Protein AF-A0A7Y6ZI93-F1 (afdb_monomer)

Structure (mmCIF, N/CA/C/O backbone):
data_AF-A0A7Y6ZI93-F1
#
_entry.id   AF-A0A7Y6ZI93-F1
#
loop_
_atom_site.group_PDB
_atom_site.id
_atom_site.type_symbol
_atom_site.label_atom_id
_atom_site.label_alt_id
_atom_site.label_comp_id
_atom_site.label_asym_id
_atom_site.label_entity_id
_atom_site.label_seq_id
_atom_site.pdbx_PDB_ins_code
_atom_site.Cartn_x
_atom_site.Cartn_y
_atom_site.Cartn_z
_atom_site.occupancy
_atom_site.B_iso_or_equiv
_atom_site.auth_seq_id
_atom_site.auth_comp_id
_atom_site.auth_asym_id
_atom_site.auth_atom_id
_atom_site.pdbx_PDB_model_num
ATOM 1 N N . ALA A 1 1 ? -6.274 3.374 -11.784 1.00 75.25 1 ALA A N 1
ATOM 2 C CA . ALA A 1 1 ? -7.693 3.038 -11.542 1.00 75.25 1 ALA A CA 1
ATOM 3 C C . ALA A 1 1 ? -7.876 2.837 -10.044 1.00 75.25 1 ALA A C 1
ATOM 5 O O . ALA A 1 1 ? -6.902 2.981 -9.309 1.00 75.25 1 ALA A O 1
ATOM 6 N N . SER A 1 2 ? -9.085 2.567 -9.573 1.00 75.38 2 SER A N 1
ATOM 7 C CA . SER A 1 2 ? -9.349 2.463 -8.140 1.00 75.38 2 SER A CA 1
ATOM 8 C C . SER A 1 2 ? -10.249 1.276 -7.823 1.00 75.38 2 SER A C 1
ATOM 10 O O . SER A 1 2 ? -11.028 0.815 -8.659 1.00 75.38 2 SER A O 1
ATOM 12 N N . ILE A 1 3 ? -10.073 0.749 -6.618 1.00 80.31 3 ILE A N 1
ATOM 13 C CA . ILE A 1 3 ? -10.986 -0.174 -5.963 1.00 80.31 3 ILE A CA 1
ATOM 14 C C . ILE A 1 3 ? -11.448 0.564 -4.711 1.00 80.31 3 ILE A C 1
ATOM 16 O O . ILE A 1 3 ? -10.663 0.765 -3.790 1.00 80.31 3 ILE A O 1
ATOM 20 N N . GLU A 1 4 ? -12.695 1.010 -4.687 1.00 78.19 4 GLU A N 1
ATOM 21 C CA . GLU A 1 4 ? -13.210 1.885 -3.631 1.00 78.19 4 GLU A CA 1
ATOM 22 C C . GLU A 1 4 ? -14.319 1.194 -2.843 1.00 78.19 4 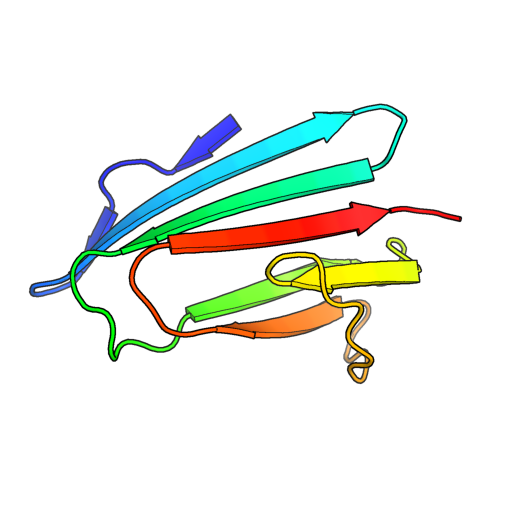GLU A C 1
ATOM 24 O O . GLU A 1 4 ? -15.087 0.408 -3.402 1.00 78.19 4 GLU A O 1
ATOM 29 N N . ASN A 1 5 ? -14.413 1.527 -1.552 1.00 81.38 5 ASN A N 1
ATOM 30 C CA . ASN A 1 5 ? -15.504 1.130 -0.656 1.00 81.38 5 ASN A CA 1
ATOM 31 C C . ASN A 1 5 ? -15.725 -0.394 -0.583 1.00 81.38 5 ASN A C 1
ATOM 33 O O . ASN A 1 5 ? -16.861 -0.876 -0.561 1.00 81.38 5 ASN A O 1
ATOM 37 N N . VAL A 1 6 ? -14.642 -1.177 -0.564 1.00 87.06 6 VAL A N 1
ATOM 38 C CA . VAL A 1 6 ? -14.740 -2.630 -0.380 1.00 87.06 6 VAL A CA 1
ATOM 39 C C . VAL A 1 6 ? -15.020 -2.915 1.086 1.00 87.06 6 VAL A C 1
ATOM 41 O O . VAL A 1 6 ? -14.135 -2.772 1.928 1.00 87.06 6 VAL A O 1
ATOM 44 N N . GLN A 1 7 ? -16.243 -3.350 1.380 1.00 91.50 7 GLN A N 1
ATOM 45 C CA . GLN A 1 7 ? -16.645 -3.743 2.726 1.00 91.50 7 GLN A CA 1
ATOM 46 C C . GLN A 1 7 ? -16.299 -5.213 2.996 1.00 91.50 7 GLN A C 1
ATOM 48 O O . GLN A 1 7 ? -16.778 -6.113 2.303 1.00 91.50 7 GLN A O 1
ATOM 53 N N . ILE A 1 8 ? -15.512 -5.468 4.042 1.00 89.50 8 ILE A N 1
ATOM 54 C CA . ILE A 1 8 ? -15.209 -6.808 4.556 1.00 89.50 8 ILE A CA 1
ATOM 55 C C . ILE A 1 8 ? -15.401 -6.794 6.073 1.00 89.50 8 ILE A C 1
ATOM 57 O O . ILE A 1 8 ? -14.589 -6.239 6.810 1.00 89.50 8 ILE A O 1
ATOM 61 N N . GLY A 1 9 ? -16.475 -7.426 6.554 1.00 92.31 9 GLY A N 1
ATOM 62 C CA . 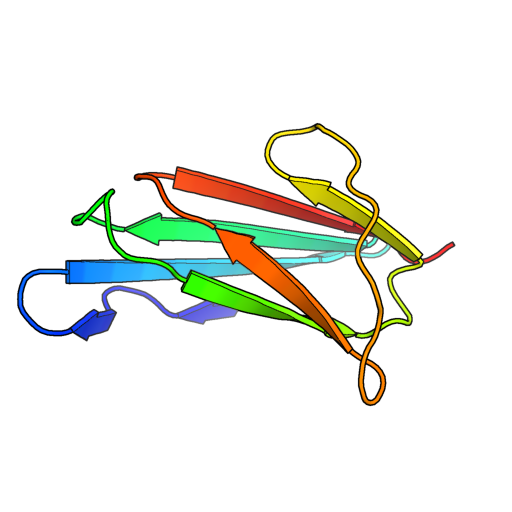GLY A 1 9 ? -16.854 -7.348 7.967 1.00 92.31 9 GLY A CA 1
ATOM 63 C C . GLY A 1 9 ? -17.082 -5.893 8.389 1.00 92.31 9 GLY A C 1
ATOM 64 O O . GLY A 1 9 ? -17.874 -5.194 7.764 1.00 92.31 9 GLY A O 1
ATOM 65 N N . GLU A 1 10 ? -16.356 -5.445 9.413 1.00 93.75 10 GLU A N 1
ATOM 66 C CA . GLU A 1 10 ? -16.368 -4.062 9.927 1.00 93.75 10 GLU A CA 1
ATOM 67 C C . GLU A 1 10 ? -15.410 -3.125 9.152 1.00 93.75 10 GLU A C 1
ATOM 69 O O . GLU A 1 10 ? -15.427 -1.909 9.344 1.00 93.75 10 GLU A O 1
ATOM 74 N N . ASN A 1 11 ? -14.547 -3.675 8.287 1.00 94.94 11 ASN A N 1
ATOM 75 C CA . ASN A 1 11 ? -13.510 -2.914 7.597 1.00 94.94 11 ASN A CA 1
ATOM 76 C C . ASN A 1 11 ? -13.988 -2.438 6.224 1.00 94.94 11 ASN A C 1
ATOM 78 O O . ASN A 1 11 ? -14.413 -3.241 5.395 1.00 94.94 11 ASN A O 1
ATOM 82 N N . GLU A 1 12 ? -13.840 -1.148 5.964 1.00 96.31 12 GLU A N 1
ATOM 83 C CA . GLU A 1 12 ? -13.981 -0.569 4.633 1.00 96.31 12 GLU A CA 1
ATOM 84 C C . GLU A 1 12 ? -12.585 -0.288 4.086 1.00 96.31 12 GLU A C 1
ATOM 86 O O . GLU A 1 12 ? -11.792 0.393 4.738 1.00 96.31 12 GLU A O 1
ATOM 91 N N . ILE A 1 13 ? -12.275 -0.817 2.902 1.00 94.88 13 ILE A N 1
ATOM 92 C CA . ILE A 1 13 ? -10.967 -0.692 2.261 1.00 94.88 13 ILE A CA 1
ATOM 93 C C . ILE A 1 13 ? -11.124 0.076 0.949 1.00 94.88 13 ILE A C 1
ATOM 95 O O . ILE A 1 13 ? -11.931 -0.284 0.092 1.00 94.88 13 ILE A O 1
ATOM 99 N N . SER A 1 14 ? -10.293 1.100 0.772 1.00 95.56 14 SER A N 1
ATOM 100 C CA . SER A 1 14 ? -10.151 1.832 -0.485 1.00 95.56 14 SER A CA 1
ATOM 101 C C . SER A 1 14 ? -8.700 1.782 -0.952 1.00 95.56 14 SER A C 1
ATOM 103 O O . SER A 1 14 ? -7.780 2.083 -0.192 1.00 95.56 14 SER A O 1
ATOM 105 N N . VAL A 1 15 ? -8.495 1.390 -2.205 1.00 93.94 15 VAL A N 1
ATOM 106 C CA . VAL A 1 15 ? -7.196 1.268 -2.864 1.00 93.94 15 VAL A CA 1
ATOM 107 C C . VAL A 1 15 ? -7.216 2.095 -4.140 1.00 93.94 15 VAL A C 1
ATOM 109 O O . VAL A 1 15 ? -7.907 1.770 -5.104 1.00 93.94 15 VAL A O 1
ATOM 112 N N . ASN A 1 16 ? -6.397 3.136 -4.170 1.00 94.69 16 ASN A N 1
ATOM 113 C CA . ASN A 1 16 ? -6.155 3.934 -5.361 1.00 94.69 16 ASN A CA 1
ATOM 114 C C . ASN A 1 16 ? -4.797 3.564 -5.938 1.00 94.69 16 ASN A C 1
ATOM 116 O O . ASN A 1 16 ? -3.817 3.480 -5.198 1.00 94.69 16 ASN A O 1
ATOM 120 N N . TYR A 1 17 ? -4.726 3.356 -7.253 1.00 92.31 17 TYR A N 1
ATOM 121 C CA . TYR A 1 17 ? -3.449 3.167 -7.927 1.00 92.31 17 TYR A CA 1
ATOM 122 C C . TYR A 1 17 ? -3.291 4.097 -9.128 1.00 92.31 17 TYR A C 1
ATOM 124 O O . TYR A 1 17 ? -4.189 4.257 -9.968 1.00 92.31 17 TYR A O 1
ATOM 132 N N . GLU A 1 18 ? -2.091 4.647 -9.240 1.00 93.56 18 GLU A N 1
ATOM 133 C CA . GLU A 1 18 ? -1.669 5.512 -10.328 1.00 93.56 18 GLU A CA 1
ATOM 134 C C . GLU A 1 18 ? -0.343 4.994 -10.882 1.00 93.56 18 GLU A C 1
ATOM 136 O O . GLU A 1 18 ? 0.632 4.833 -10.150 1.00 93.56 18 GLU A O 1
ATOM 141 N N . LYS A 1 19 ? -0.313 4.702 -12.185 1.00 90.00 19 LYS A N 1
ATOM 142 C CA . LYS A 1 19 ? 0.915 4.353 -12.900 1.00 90.00 19 LYS A CA 1
ATOM 143 C C . LYS A 1 19 ? 1.305 5.531 -13.7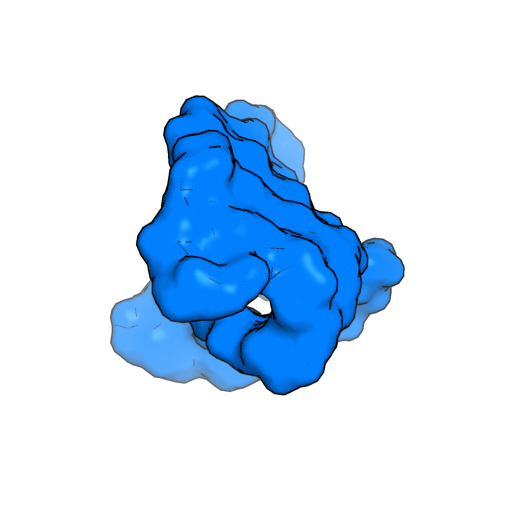84 1.00 90.00 19 LYS A C 1
ATOM 145 O O . LYS A 1 19 ? 0.490 5.986 -14.584 1.00 90.00 19 LYS A O 1
ATOM 150 N N . SER A 1 20 ? 2.545 5.982 -13.664 1.00 85.94 20 SER A N 1
ATOM 151 C CA . SER A 1 20 ? 3.140 7.031 -14.489 1.00 85.94 20 SER A CA 1
ATOM 152 C C . SER A 1 20 ? 4.481 6.565 -15.066 1.00 85.94 20 SER A C 1
ATOM 154 O O . SER A 1 20 ? 4.953 5.464 -14.776 1.00 85.94 20 SER A O 1
ATOM 156 N N . ASN A 1 21 ? 5.126 7.415 -15.870 1.00 81.00 21 ASN A N 1
ATOM 157 C CA . ASN A 1 21 ? 6.463 7.135 -16.407 1.00 81.00 21 ASN A CA 1
ATOM 158 C C . ASN A 1 21 ? 7.531 6.987 -15.309 1.00 81.00 21 ASN A C 1
ATOM 160 O O . ASN A 1 21 ? 8.577 6.404 -15.560 1.00 81.00 21 ASN A O 1
ATOM 164 N N . SER A 1 22 ? 7.287 7.523 -14.109 1.00 77.50 22 SER A N 1
ATOM 165 C CA . SER A 1 22 ? 8.218 7.460 -12.978 1.00 77.50 22 SER A CA 1
ATOM 166 C C . SER A 1 22 ? 7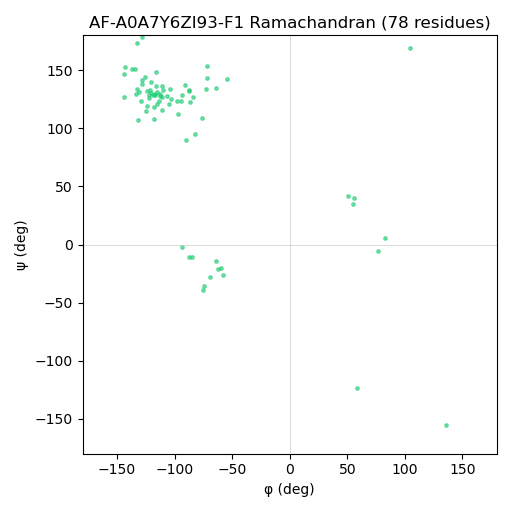.966 6.277 -12.037 1.00 77.50 22 SER A C 1
ATOM 168 O O . SER A 1 22 ? 8.696 6.127 -11.060 1.00 77.50 22 SER A O 1
ATOM 170 N N . GLY A 1 23 ? 6.935 5.460 -12.289 1.00 90.81 23 GLY A N 1
ATOM 171 C CA . GLY A 1 23 ? 6.628 4.278 -11.485 1.00 90.81 23 GLY A CA 1
ATOM 172 C C . GLY A 1 23 ? 5.145 4.103 -11.150 1.00 90.81 23 GLY A C 1
ATOM 173 O O . GLY A 1 23 ? 4.253 4.559 -11.863 1.00 90.81 23 GLY A O 1
ATOM 174 N N . LEU A 1 24 ? 4.891 3.400 -10.054 1.00 93.56 24 LEU A N 1
ATOM 175 C CA . LEU A 1 24 ? 3.586 3.034 -9.525 1.00 93.56 24 LEU A CA 1
ATOM 176 C C . LEU A 1 24 ? 3.415 3.634 -8.128 1.00 93.56 24 LEU A C 1
ATOM 178 O O . LEU A 1 24 ? 4.247 3.436 -7.245 1.00 93.56 24 LEU A O 1
ATOM 182 N N . VAL A 1 25 ? 2.304 4.327 -7.918 1.00 95.31 25 VAL A N 1
ATOM 183 C CA . VAL A 1 25 ? 1.862 4.805 -6.610 1.00 95.31 25 VAL A CA 1
ATOM 184 C C . VAL A 1 25 ? 0.596 4.050 -6.233 1.00 95.31 25 VAL A C 1
ATOM 186 O O . VAL A 1 25 ? -0.346 3.983 -7.021 1.00 95.31 25 VAL A O 1
ATOM 189 N N . ILE A 1 26 ? 0.578 3.484 -5.028 1.00 95.00 26 ILE A N 1
ATOM 190 C CA . ILE A 1 26 ? -0.594 2.835 -4.441 1.00 95.00 26 ILE A CA 1
ATOM 191 C C . ILE A 1 26 ? -0.904 3.526 -3.119 1.00 95.00 26 ILE A C 1
ATOM 193 O O . ILE A 1 26 ? -0.052 3.610 -2.234 1.00 95.00 26 ILE A O 1
ATOM 197 N N . GLU A 1 27 ? -2.135 3.990 -2.969 1.00 95.88 27 GLU A N 1
ATOM 198 C CA . GLU A 1 27 ? -2.648 4.535 -1.721 1.00 95.88 27 GLU A CA 1
ATOM 199 C C . GLU A 1 27 ? -3.737 3.623 -1.191 1.00 95.88 27 GLU A C 1
ATOM 201 O O . GLU A 1 27 ? -4.721 3.344 -1.873 1.00 95.88 27 GLU A O 1
ATOM 206 N N . VAL A 1 28 ? -3.549 3.156 0.036 1.00 95.31 28 VAL A N 1
ATOM 207 C CA . VAL A 1 28 ? -4.491 2.276 0.714 1.00 95.31 28 VAL A CA 1
ATOM 208 C C . VAL A 1 28 ? -5.026 2.977 1.941 1.00 95.31 28 VAL A C 1
ATOM 210 O O . VAL A 1 28 ? -4.256 3.471 2.766 1.00 95.31 28 VAL A O 1
ATOM 213 N N . ALA A 1 29 ? -6.346 2.997 2.064 1.00 96.38 29 ALA A N 1
ATOM 214 C CA . ALA A 1 29 ? -7.060 3.436 3.244 1.00 96.38 29 ALA A CA 1
ATOM 215 C C . ALA A 1 29 ? -7.917 2.289 3.780 1.00 96.38 29 ALA A C 1
ATOM 217 O O . ALA A 1 29 ? -8.526 1.557 3.003 1.00 96.38 29 ALA A O 1
ATOM 218 N N . GLN A 1 30 ? -7.954 2.143 5.103 1.00 96.00 30 GLN A N 1
ATOM 219 C CA . GLN A 1 30 ? -8.839 1.196 5.774 1.00 96.00 30 GLN A CA 1
ATOM 220 C C . GLN A 1 30 ? -9.362 1.750 7.104 1.00 96.00 30 GLN A C 1
ATOM 222 O O . GLN A 1 30 ? -8.646 2.493 7.791 1.00 96.00 30 GLN A O 1
ATOM 227 N N . THR A 1 31 ? -10.592 1.398 7.483 1.00 97.00 31 THR A N 1
ATOM 228 C CA . THR A 1 31 ? -11.191 1.819 8.763 1.00 97.00 31 THR A CA 1
ATOM 229 C C . THR A 1 31 ? -10.614 1.029 9.943 1.00 97.00 31 THR A C 1
ATOM 231 O O . THR A 1 31 ? -10.276 1.620 10.976 1.00 97.00 31 THR A O 1
ATOM 234 N N . GLU A 1 32 ? -10.371 -0.274 9.770 1.00 96.88 32 GLU A N 1
ATOM 235 C CA . GLU A 1 32 ? -9.826 -1.168 10.798 1.00 96.88 32 GLU A CA 1
ATOM 236 C C . GLU A 1 32 ? -8.292 -1.234 10.780 1.00 96.88 32 GLU A C 1
ATOM 238 O O . GLU A 1 32 ? -7.656 -2.090 10.170 1.00 96.88 32 GLU A O 1
ATOM 243 N N . LYS A 1 33 ? -7.649 -0.341 11.539 1.00 95.38 33 LYS A N 1
ATOM 244 C CA . LYS A 1 33 ? -6.184 -0.126 11.524 1.00 95.38 33 LYS A CA 1
ATOM 245 C C . LYS A 1 33 ? -5.334 -1.348 11.892 1.00 95.38 33 LYS A C 1
ATOM 247 O O . LYS A 1 33 ? -4.137 -1.351 11.614 1.00 95.38 33 LYS A O 1
ATOM 252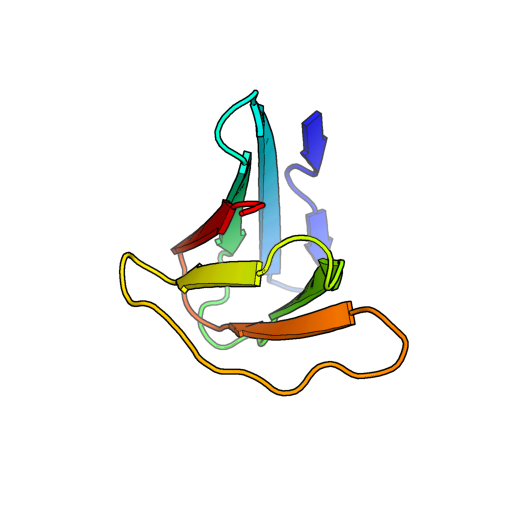 N N . LYS A 1 34 ? -5.910 -2.337 12.579 1.00 95.00 34 LYS A N 1
ATOM 253 C CA . LYS A 1 34 ? -5.199 -3.553 13.011 1.00 95.00 34 LYS A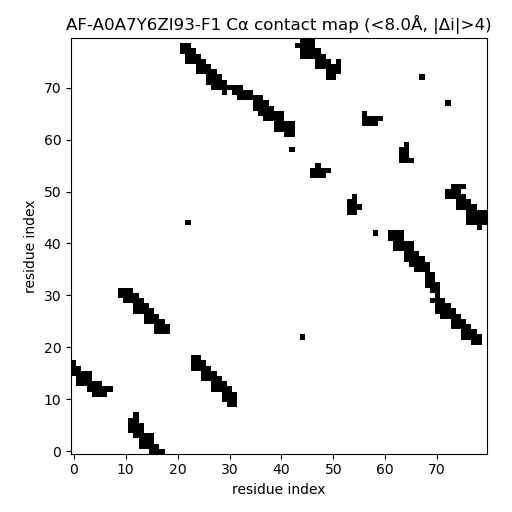 CA 1
ATOM 254 C C . LYS A 1 34 ? -5.209 -4.656 11.955 1.00 95.00 34 LYS A C 1
ATOM 256 O O . LYS A 1 34 ? -4.492 -5.638 12.125 1.00 95.00 34 LYS A O 1
ATOM 261 N N . TRP A 1 35 ? -6.001 -4.513 10.895 1.00 94.38 35 TRP A N 1
ATOM 262 C CA . TRP A 1 35 ? -6.055 -5.502 9.830 1.00 94.38 35 TRP A CA 1
ATOM 263 C C . TRP A 1 35 ? -4.788 -5.442 8.979 1.00 94.38 35 TRP A C 1
ATOM 265 O O . TRP A 1 35 ? -4.302 -4.367 8.611 1.00 94.38 35 TRP A O 1
ATOM 275 N N . GLY A 1 36 ? -4.244 -6.628 8.707 1.00 93.88 36 GLY A N 1
ATOM 276 C CA . GLY A 1 36 ? -3.108 -6.812 7.819 1.00 93.88 36 GLY A CA 1
ATOM 277 C C . GLY A 1 36 ? -3.574 -6.886 6.374 1.00 93.88 36 GLY A C 1
ATOM 278 O O . GLY A 1 36 ? -4.428 -7.704 6.042 1.00 93.88 36 GLY A O 1
ATOM 279 N N . LEU A 1 37 ? -2.983 -6.062 5.519 1.00 92.06 37 LEU A N 1
ATOM 280 C CA . LEU A 1 37 ? -3.169 -6.111 4.076 1.00 92.06 37 LEU A CA 1
ATOM 281 C C . LEU A 1 37 ? -1.867 -6.578 3.428 1.00 92.06 37 LEU A C 1
ATOM 283 O O . LEU A 1 37 ? -0.779 -6.145 3.813 1.00 92.06 37 LEU A O 1
ATOM 287 N N . SER A 1 38 ? -1.989 -7.482 2.457 1.00 92.31 38 SER A N 1
ATOM 288 C CA . SER A 1 38 ? -0.872 -8.005 1.674 1.00 92.31 38 SER A CA 1
ATOM 289 C C . SER A 1 38 ? -0.988 -7.498 0.246 1.00 92.31 38 SER A C 1
ATOM 291 O O . SER A 1 38 ? -1.937 -7.845 -0.451 1.00 92.31 38 SER A O 1
ATOM 293 N N . ILE A 1 39 ? -0.024 -6.690 -0.186 1.00 91.12 39 ILE A N 1
ATOM 294 C CA . ILE A 1 39 ? 0.043 -6.149 -1.545 1.00 91.12 39 ILE A CA 1
ATOM 295 C C . ILE A 1 39 ? 1.242 -6.759 -2.250 1.00 91.12 39 ILE A C 1
ATOM 297 O O . ILE A 1 39 ? 2.356 -6.731 -1.731 1.00 91.12 39 ILE A O 1
ATOM 301 N N . GLU A 1 40 ? 1.014 -7.315 -3.431 1.00 92.25 40 GLU A N 1
ATOM 302 C CA . GLU A 1 40 ? 2.057 -7.916 -4.255 1.00 92.25 40 GLU A CA 1
ATOM 303 C C . GLU A 1 40 ? 2.391 -6.980 -5.414 1.00 92.25 40 GLU A C 1
ATOM 305 O O . GLU A 1 40 ? 1.526 -6.612 -6.209 1.00 92.25 40 GLU A O 1
ATOM 310 N N . ILE A 1 41 ? 3.655 -6.568 -5.486 1.00 91.19 41 ILE A N 1
ATOM 311 C CA . ILE A 1 41 ? 4.178 -5.692 -6.534 1.00 91.19 41 ILE A CA 1
ATOM 312 C C . ILE A 1 41 ? 5.119 -6.510 -7.419 1.00 91.19 41 ILE A C 1
ATOM 314 O O . ILE A 1 41 ? 5.969 -7.209 -6.874 1.00 91.19 41 ILE A O 1
ATOM 318 N N . PRO A 1 42 ? 5.016 -6.449 -8.758 1.00 91.06 42 PRO A N 1
ATOM 319 C CA . PRO A 1 42 ? 5.948 -7.148 -9.641 1.00 91.06 42 PRO A CA 1
ATOM 320 C C . PRO A 1 42 ? 7.410 -6.796 -9.343 1.00 91.06 42 PRO A C 1
ATOM 322 O O . PRO A 1 42 ? 7.732 -5.637 -9.079 1.00 91.06 42 PRO A O 1
ATOM 325 N N . GLU A 1 43 ? 8.311 -7.773 -9.433 1.00 90.62 43 GLU A N 1
ATOM 326 C CA . GLU A 1 43 ? 9.742 -7.562 -9.167 1.00 90.62 43 GLU A CA 1
ATOM 327 C C . GLU A 1 43 ? 10.429 -6.596 -10.146 1.00 90.62 43 GLU A C 1
ATOM 329 O O . GLU A 1 43 ? 11.517 -6.103 -9.850 1.00 90.62 43 GLU A O 1
ATOM 334 N N . SER A 1 44 ? 9.778 -6.275 -11.273 1.00 90.62 44 SER A N 1
ATOM 335 C CA . SER A 1 44 ? 10.223 -5.238 -12.212 1.00 90.62 44 SER A CA 1
ATOM 336 C C . SER A 1 44 ? 10.349 -3.860 -11.554 1.00 90.62 44 SER A C 1
ATOM 338 O O . SER A 1 44 ? 11.164 -3.047 -11.986 1.00 90.62 44 SER A O 1
ATOM 340 N N . TYR A 1 45 ? 9.588 -3.601 -10.485 1.00 91.62 45 TYR A N 1
ATOM 341 C CA . TYR A 1 45 ? 9.790 -2.431 -9.639 1.00 91.62 45 TYR A CA 1
ATOM 342 C C . TYR A 1 45 ? 10.914 -2.716 -8.637 1.00 91.62 45 TYR A C 1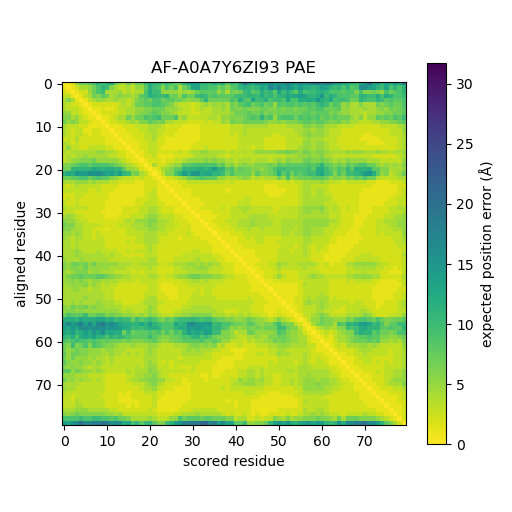
ATOM 344 O O . TYR A 1 45 ? 10.713 -3.308 -7.572 1.00 91.62 45 TYR A O 1
ATOM 352 N N . SER A 1 46 ? 12.122 -2.294 -9.003 1.00 89.00 46 SER A N 1
ATOM 353 C CA . SER A 1 46 ? 13.358 -2.563 -8.264 1.00 89.00 46 SER A CA 1
ATOM 354 C C . SER A 1 46 ? 13.440 -1.820 -6.929 1.00 89.00 46 SER A C 1
ATOM 356 O O . SER A 1 46 ? 14.092 -2.305 -6.004 1.00 89.00 46 SER A O 1
ATOM 358 N N . LYS A 1 47 ? 12.782 -0.660 -6.813 1.00 92.25 47 LYS A N 1
ATOM 359 C CA . LYS A 1 47 ? 12.770 0.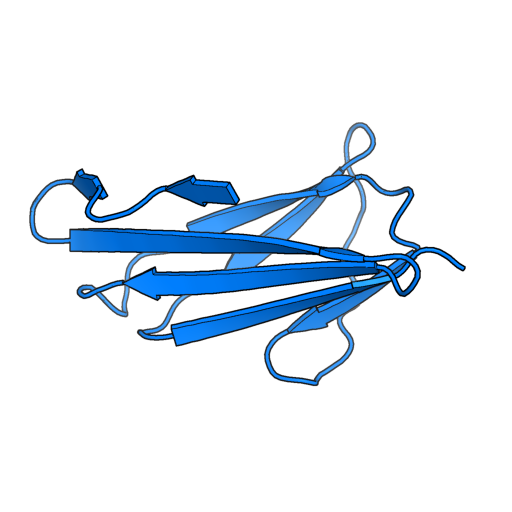173 -5.604 1.00 92.25 47 LYS A CA 1
ATOM 360 C C . LYS A 1 47 ? 11.348 0.342 -5.110 1.00 92.25 47 LYS A C 1
ATOM 362 O O . LYS A 1 47 ? 10.471 0.727 -5.879 1.00 92.25 47 LYS A O 1
ATOM 367 N N . VAL A 1 48 ? 11.139 0.104 -3.818 1.00 92.88 48 VAL A N 1
ATOM 368 C CA . VAL A 1 48 ? 9.845 0.281 -3.156 1.00 92.88 48 VAL A CA 1
ATOM 369 C C . VAL A 1 48 ? 10.029 1.094 -1.885 1.00 92.88 48 VAL A C 1
ATOM 371 O O . VAL A 1 48 ? 10.882 0.790 -1.051 1.00 92.88 48 VAL A O 1
ATOM 374 N N . LYS A 1 49 ? 9.191 2.113 -1.719 1.00 94.50 49 LYS A N 1
ATOM 375 C CA . LYS A 1 49 ? 9.078 2.914 -0.507 1.00 94.50 49 LYS A CA 1
ATOM 376 C C . LYS A 1 49 ? 7.700 2.738 0.102 1.00 94.50 49 LYS A C 1
ATOM 378 O O . LYS A 1 49 ? 6.693 2.798 -0.597 1.00 94.50 49 LYS A O 1
ATOM 383 N N . ILE A 1 50 ? 7.661 2.572 1.416 1.00 93.81 50 ILE A N 1
ATOM 384 C CA . ILE A 1 50 ? 6.436 2.560 2.210 1.00 93.81 50 ILE A CA 1
ATOM 385 C C . ILE A 1 50 ? 6.497 3.769 3.130 1.00 93.81 50 ILE A C 1
ATOM 387 O O . ILE A 1 50 ? 7.440 3.908 3.911 1.00 93.81 50 ILE A O 1
ATOM 391 N N . LEU A 1 51 ? 5.512 4.665 3.027 1.00 94.06 51 LEU A N 1
ATOM 392 C CA . LEU A 1 51 ? 5.490 5.923 3.784 1.00 94.06 51 LEU A CA 1
ATOM 393 C C . LEU A 1 51 ? 6.817 6.705 3.643 1.00 94.06 51 LEU A C 1
ATOM 395 O O . LEU A 1 51 ? 7.367 7.212 4.621 1.00 94.06 51 LEU A O 1
ATOM 399 N N . GLY A 1 52 ? 7.367 6.740 2.424 1.00 93.44 52 GLY A N 1
ATOM 400 C CA . GLY A 1 52 ? 8.623 7.420 2.089 1.00 93.44 52 GLY A CA 1
ATOM 401 C C . GLY A 1 52 ? 9.908 6.697 2.515 1.00 93.44 52 GLY A C 1
ATOM 402 O O . GLY A 1 52 ? 10.995 7.138 2.142 1.00 93.44 52 GLY A O 1
ATOM 403 N N . LYS A 1 53 ? 9.819 5.583 3.253 1.00 93.50 53 LYS A N 1
ATOM 404 C CA . LYS A 1 53 ? 10.980 4.777 3.654 1.00 93.50 53 LYS A CA 1
ATOM 405 C C . LYS A 1 53 ? 11.196 3.641 2.674 1.00 93.50 53 LYS A C 1
ATOM 407 O O . LYS A 1 53 ? 10.289 2.844 2.456 1.00 93.50 53 LYS A O 1
ATOM 412 N N . GLU A 1 54 ? 12.390 3.569 2.101 1.00 92.12 54 GL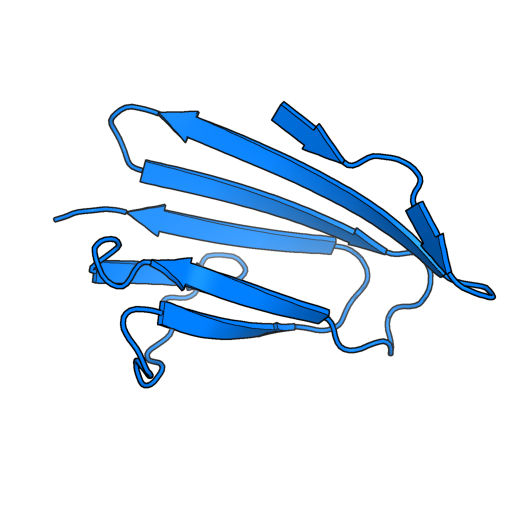U A N 1
ATOM 413 C CA . GLU A 1 54 ? 12.777 2.447 1.252 1.00 92.12 54 GLU A CA 1
ATOM 414 C C . GLU A 1 54 ? 12.810 1.158 2.070 1.00 92.12 54 GLU A C 1
ATOM 416 O O . GLU A 1 54 ? 13.311 1.138 3.197 1.00 92.12 54 GLU A O 1
ATOM 421 N N . VAL A 1 55 ? 12.229 0.100 1.514 1.00 88.75 55 VAL A N 1
ATOM 422 C CA . VAL A 1 55 ? 12.160 -1.208 2.158 1.00 88.75 55 VAL A CA 1
ATOM 423 C C . VAL A 1 55 ? 12.833 -2.247 1.279 1.00 88.75 55 VAL A C 1
ATOM 425 O O . VAL A 1 55 ? 12.574 -2.331 0.079 1.00 88.75 55 VAL A O 1
ATOM 428 N N . SER A 1 56 ? 13.681 -3.069 1.891 1.00 79.56 56 SER A N 1
ATOM 429 C CA . SER A 1 56 ? 14.096 -4.328 1.292 1.00 79.56 56 SER A CA 1
ATOM 430 C C . SER A 1 56 ? 13.082 -5.401 1.678 1.00 79.56 56 SER A C 1
ATOM 432 O O . SER A 1 56 ? 12.673 -5.520 2.832 1.00 79.56 56 SER A O 1
ATOM 434 N N . SER A 1 57 ? 12.655 -6.181 0.698 1.00 71.31 57 SER A N 1
ATOM 435 C CA . SER A 1 57 ? 11.860 -7.384 0.935 1.00 71.31 57 SER A CA 1
ATOM 436 C C . SER A 1 57 ? 12.252 -8.465 -0.056 1.00 71.31 57 SER A C 1
ATOM 438 O O . SER A 1 57 ? 12.751 -8.175 -1.145 1.00 71.31 57 SER A O 1
ATOM 440 N N . ASP A 1 58 ? 12.071 -9.718 0.325 1.00 76.50 58 ASP A N 1
ATOM 441 C CA . ASP A 1 58 ? 12.373 -10.824 -0.572 1.00 76.50 58 ASP A CA 1
ATOM 442 C C . ASP A 1 58 ? 11.326 -10.889 -1.691 1.00 76.50 58 ASP A C 1
ATOM 444 O O . ASP A 1 58 ? 10.142 -10.589 -1.487 1.00 76.50 58 ASP A O 1
ATOM 448 N N . THR A 1 59 ? 11.770 -11.240 -2.896 1.00 81.06 59 THR A N 1
ATOM 449 C CA . THR A 1 59 ? 10.872 -11.550 -4.008 1.00 81.06 59 THR A CA 1
ATOM 450 C C . THR A 1 59 ? 10.568 -13.042 -4.003 1.00 81.06 59 THR A C 1
ATOM 452 O O . THR A 1 59 ? 11.445 -13.881 -3.800 1.00 81.06 59 THR A O 1
ATOM 455 N N . GLN A 1 60 ? 9.305 -13.390 -4.221 1.00 84.19 60 GLN A N 1
ATOM 456 C CA . GLN A 1 60 ? 8.864 -14.767 -4.372 1.00 84.19 60 GLN A CA 1
ATOM 457 C C . GLN A 1 60 ? 7.948 -14.854 -5.589 1.00 84.19 60 GLN A C 1
ATOM 459 O O . GLN A 1 60 ? 7.009 -14.073 -5.727 1.00 84.19 60 GLN A O 1
ATOM 464 N N . ASN A 1 61 ? 8.225 -15.809 -6.480 1.00 88.94 61 ASN A N 1
ATOM 465 C CA . ASN A 1 61 ? 7.433 -16.059 -7.690 1.00 88.94 61 ASN A CA 1
ATOM 466 C C . ASN A 1 61 ? 7.251 -14.818 -8.593 1.00 88.94 61 ASN A C 1
ATOM 468 O O . ASN A 1 61 ? 6.190 -14.646 -9.185 1.00 88.94 61 ASN A O 1
ATOM 472 N N . GLY A 1 62 ? 8.260 -13.944 -8.686 1.00 90.56 62 GLY A N 1
ATOM 473 C CA . GLY A 1 62 ? 8.207 -12.726 -9.507 1.00 90.56 62 GLY A CA 1
ATOM 474 C C . GLY A 1 62 ? 7.506 -11.531 -8.848 1.00 90.56 62 GLY A C 1
ATOM 475 O O . GLY A 1 62 ? 7.334 -10.492 -9.487 1.00 90.56 62 GLY A O 1
ATOM 476 N N . TYR A 1 63 ? 7.117 -11.650 -7.574 1.00 91.12 63 TYR A N 1
ATOM 477 C CA . TYR A 1 63 ? 6.452 -10.589 -6.826 1.00 91.12 63 TYR A CA 1
ATOM 478 C C . TYR A 1 63 ? 7.169 -10.274 -5.522 1.00 91.12 63 TYR A C 1
ATOM 480 O O . TYR A 1 63 ? 7.675 -11.139 -4.810 1.00 91.12 63 TYR A O 1
ATOM 488 N N . ARG A 1 64 ? 7.151 -8.996 -5.183 1.00 90.00 64 ARG A N 1
ATOM 489 C CA . ARG A 1 64 ? 7.573 -8.431 -3.917 1.00 90.00 64 ARG A CA 1
ATOM 490 C C . ARG A 1 64 ? 6.328 -8.240 -3.053 1.00 90.00 64 ARG A C 1
ATOM 492 O O . ARG A 1 64 ? 5.467 -7.421 -3.377 1.00 90.00 64 ARG A O 1
ATOM 499 N N . ARG A 1 65 ? 6.211 -9.009 -1.969 1.00 91.06 65 ARG A N 1
ATOM 500 C CA . ARG A 1 65 ? 5.063 -8.931 -1.055 1.00 91.06 65 ARG A CA 1
ATOM 501 C C . ARG A 1 65 ? 5.300 -7.874 0.019 1.00 91.06 65 ARG A C 1
ATOM 503 O O . ARG A 1 65 ? 6.346 -7.844 0.663 1.00 91.06 65 ARG A O 1
ATOM 510 N N . ILE A 1 66 ? 4.301 -7.030 0.227 1.00 90.06 66 ILE A N 1
ATOM 511 C CA . ILE A 1 66 ? 4.288 -5.964 1.221 1.00 90.06 66 ILE A CA 1
ATOM 512 C C . ILE A 1 66 ? 3.161 -6.248 2.199 1.00 90.06 66 ILE A C 1
ATOM 514 O O . ILE A 1 66 ? 1.994 -6.272 1.814 1.00 90.06 66 ILE A O 1
ATOM 518 N N . LEU A 1 67 ? 3.520 -6.441 3.465 1.00 90.56 67 LEU A N 1
ATOM 519 C CA . LEU A 1 67 ? 2.568 -6.559 4.561 1.00 90.56 67 LEU A CA 1
ATOM 520 C C . LEU A 1 67 ? 2.449 -5.205 5.252 1.00 90.56 67 LEU A C 1
ATOM 522 O O . LEU A 1 67 ? 3.451 -4.648 5.703 1.00 90.56 67 LEU A O 1
ATOM 526 N N . LEU A 1 68 ? 1.232 -4.677 5.334 1.00 91.44 68 LEU A N 1
ATOM 527 C CA . LEU A 1 68 ? 0.963 -3.378 5.941 1.00 91.44 68 LEU A CA 1
ATOM 528 C C . LEU A 1 68 ? -0.243 -3.427 6.877 1.00 91.44 68 LEU A C 1
ATOM 530 O O . LEU A 1 68 ? -1.168 -4.214 6.696 1.00 91.44 68 LEU A O 1
ATOM 534 N N . THR A 1 69 ? -0.218 -2.555 7.876 1.00 94.06 69 THR A N 1
ATOM 535 C CA . THR A 1 69 ? -1.332 -2.246 8.778 1.00 94.06 69 THR A CA 1
ATOM 536 C C . THR A 1 69 ? -1.456 -0.724 8.886 1.00 94.06 69 THR A C 1
ATOM 538 O O . THR A 1 69 ? -0.611 0.018 8.378 1.00 94.06 69 THR A O 1
ATOM 541 N N . GLY A 1 70 ? -2.497 -0.235 9.555 1.00 94.56 70 GLY A N 1
ATOM 542 C CA . GLY A 1 70 ? -2.730 1.194 9.756 1.00 94.56 70 GLY A CA 1
ATOM 543 C C . GLY A 1 70 ? -3.828 1.763 8.863 1.00 94.56 70 GLY A C 1
ATOM 544 O O . GLY A 1 70 ? -4.315 1.106 7.952 1.00 94.56 70 GLY A O 1
ATOM 545 N N . ALA A 1 71 ? -4.239 2.997 9.168 1.00 95.19 71 ALA A N 1
ATOM 546 C CA . ALA A 1 71 ? -5.405 3.630 8.545 1.00 95.19 71 ALA A CA 1
ATOM 547 C C . ALA A 1 71 ? -5.156 4.093 7.107 1.00 95.19 71 ALA A C 1
ATOM 549 O O . ALA A 1 71 ? -6.070 4.088 6.292 1.00 95.19 71 ALA A O 1
ATOM 550 N N . LYS A 1 72 ? -3.937 4.568 6.828 1.00 96.38 72 LYS A N 1
ATOM 551 C CA . LYS A 1 72 ? -3.520 5.083 5.525 1.00 96.38 72 LYS A CA 1
ATOM 552 C C . LYS A 1 72 ? -2.073 4.700 5.277 1.00 96.38 72 LYS A C 1
ATOM 554 O O . LYS A 1 72 ? -1.215 4.993 6.110 1.00 96.38 72 LYS A O 1
ATOM 559 N N . VAL A 1 73 ? -1.810 4.073 4.140 1.00 96.25 73 VAL A N 1
ATOM 560 C CA . VAL A 1 73 ? -0.467 3.695 3.708 1.00 96.25 73 VAL A CA 1
ATOM 561 C C . VAL A 1 73 ? -0.280 4.108 2.259 1.00 96.25 73 VAL A C 1
ATOM 563 O O . VAL A 1 73 ? -1.145 3.877 1.420 1.00 96.25 73 VAL A O 1
ATOM 566 N N . ARG A 1 74 ? 0.868 4.723 1.979 1.00 96.00 74 ARG A N 1
ATOM 567 C CA . ARG A 1 74 ? 1.309 5.068 0.630 1.00 96.00 74 ARG A CA 1
ATOM 568 C C . ARG A 1 74 ? 2.500 4.197 0.269 1.00 96.00 74 ARG A C 1
ATOM 570 O O . ARG A 1 74 ? 3.469 4.145 1.032 1.00 96.00 74 ARG A O 1
ATOM 577 N N . ILE A 1 75 ? 2.406 3.529 -0.871 1.00 95.19 75 ILE A N 1
ATOM 578 C CA . ILE A 1 75 ? 3.466 2.719 -1.454 1.00 95.19 75 ILE A CA 1
ATOM 579 C C . ILE A 1 75 ? 3.885 3.366 -2.765 1.00 95.19 75 ILE A C 1
ATOM 581 O O . ILE A 1 75 ? 3.046 3.694 -3.600 1.00 95.19 75 ILE A O 1
ATOM 585 N N . GLU A 1 76 ? 5.185 3.538 -2.936 1.00 95.25 76 GLU A N 1
ATOM 586 C CA . GLU A 1 76 ? 5.784 4.121 -4.129 1.00 95.25 76 GLU A CA 1
ATOM 587 C C . GLU A 1 76 ? 6.792 3.119 -4.667 1.00 95.25 76 GLU A C 1
ATOM 589 O O . GLU A 1 76 ? 7.728 2.739 -3.967 1.00 95.25 76 GLU A O 1
ATOM 594 N N . ALA A 1 77 ? 6.583 2.658 -5.890 1.00 94.75 77 ALA A N 1
ATOM 595 C CA . ALA A 1 77 ? 7.404 1.651 -6.531 1.00 94.75 77 ALA A CA 1
ATOM 596 C C . ALA A 1 77 ? 7.927 2.206 -7.856 1.00 94.75 77 ALA A C 1
ATOM 598 O O . ALA A 1 77 ? 7.157 2.765 -8.630 1.00 94.75 77 ALA A O 1
ATOM 599 N N . SER A 1 78 ? 9.217 2.070 -8.140 1.00 93.69 78 SER A N 1
ATOM 600 C CA . SER A 1 78 ? 9.806 2.544 -9.397 1.00 93.69 78 SER A CA 1
ATOM 601 C C . SER A 1 78 ? 10.609 1.444 -10.075 1.00 93.69 78 SER A C 1
ATOM 603 O O . SER A 1 78 ? 11.300 0.666 -9.413 1.00 93.69 78 SER A O 1
ATOM 605 N N . GLU A 1 79 ? 10.512 1.406 -11.399 1.00 88.62 79 GLU A N 1
ATOM 606 C CA . GLU A 1 79 ? 11.430 0.669 -12.269 1.00 88.62 79 GLU A CA 1
ATOM 607 C C . GLU A 1 79 ? 12.783 1.423 -12.287 1.00 88.62 79 GLU A C 1
ATOM 609 O O . GLU A 1 79 ? 12.825 2.618 -11.973 1.00 88.62 79 GLU A O 1
ATOM 614 N N . ASN A 1 80 ? 13.897 0.728 -12.543 1.00 67.44 80 ASN A N 1
ATOM 615 C CA . ASN A 1 80 ? 15.218 1.373 -12.650 1.00 67.44 80 ASN A CA 1
ATOM 616 C C . ASN A 1 80 ? 15.352 2.197 -13.931 1.00 67.44 80 ASN A C 1
ATOM 618 O O . ASN A 1 80 ? 14.885 1.710 -14.983 1.00 67.44 80 ASN A O 1
#

Radius of gyration: 12.67 Å; Cα contacts (8 Å, |Δi|>4): 171; chains: 1; bounding box: 32×24×29 Å

Mean predicted aligned error: 4.09 Å

Solvent-accessible surface area (backbone atoms only — not comparable to full-atom values): 4512 Å² total; per-residue (Å²): 97,72,48,70,76,45,75,54,90,90,29,41,35,32,40,42,41,48,79,56,99,79,27,40,40,38,40,39,36,32,69,48,39,83,50,79,46,81,47,75,42,57,52,72,41,71,44,41,23,53,77,84,41,77,57,90,68,70,70,56,96,64,23,32,65,43,81,44,62,44,46,68,49,44,37,42,31,22,56,130

Secondary structure (DSSP, 8-state):
-EEEEEEETTEEEEEEEEEETTEEEEEEEES-TT--EEEEEETT--EEEETTEE----EETTEEEEEE-SSEEEEEEE--

Sequence (80 aa):
ASIENVQIGENEISVNYEKSNSGLVIEVAQTEKKWGLSIEIPESYSKVKILGKEVSSDTQNGYRRILLTGAKVRIEASEN

pLDDT: mean 90.46, std 6.35, range [67.44, 97.0]

Nearest PDB structures (foldseek):
  4qir-assembly1_A  TM=6.625E-01  e=9.323E-01  Neisseria meningitidis MC58
  7vcr-assembly2_B  TM=4.250E-01  e=6.645E+00  Streptococcus oralis ATCC 35037
  7w6b-assembly1_A  TM=4.000E-01  e=7.007E+00  Streptococcus oralis ATCC 35037

Foldseek 3Di:
DWDAQDDDPPKGKIWDWDQDPFGIKIKIFMPAQADKDKDWDFVQQVWKDKVNHTDDADDDPRTGIDIHGGGMIMMTTGGD